Protein AF-A0A2E0HHH0-F1 (afdb_monomer_lite)

Radius of gyration: 17.57 Å; chains: 1; bounding box: 39×34×42 Å

Structure (mmCIF, N/CA/C/O backbone):
data_AF-A0A2E0HHH0-F1
#
_entry.id   AF-A0A2E0HHH0-F1
#
loop_
_atom_site.group_PDB
_atom_site.id
_atom_site.type_symbol
_atom_site.label_atom_id
_atom_site.label_alt_id
_atom_site.label_comp_id
_atom_site.label_asym_id
_atom_site.label_entity_id
_atom_site.label_seq_id
_atom_site.pdbx_PDB_ins_code
_atom_site.Cartn_x
_atom_site.Cartn_y
_atom_site.Cartn_z
_atom_site.occupancy
_atom_site.B_iso_or_equiv
_atom_site.auth_seq_id
_atom_site.auth_comp_id
_atom_site.auth_asym_id
_atom_site.auth_atom_id
_atom_site.pdbx_PDB_model_num
ATOM 1 N N . GLU A 1 1 ? 14.473 8.923 6.975 1.00 73.69 1 GLU A N 1
ATOM 2 C CA . GLU A 1 1 ? 15.180 7.651 6.717 1.00 73.69 1 GLU A CA 1
ATOM 3 C C . GLU A 1 1 ? 14.341 6.555 6.055 1.00 73.69 1 GLU A C 1
ATOM 5 O O . GLU A 1 1 ? 14.659 6.201 4.928 1.00 73.69 1 GLU A O 1
ATOM 10 N N . ALA A 1 2 ? 13.250 6.058 6.657 1.00 80.44 2 ALA A N 1
ATOM 11 C CA . ALA A 1 2 ? 12.485 4.911 6.126 1.00 80.44 2 ALA A CA 1
ATOM 12 C C . ALA A 1 2 ? 11.976 5.072 4.674 1.00 80.44 2 ALA A C 1
ATOM 14 O O . ALA A 1 2 ? 12.093 4.146 3.876 1.00 80.44 2 ALA A O 1
ATOM 15 N N . TYR A 1 3 ? 11.497 6.266 4.296 1.00 87.44 3 TYR A N 1
ATOM 16 C CA . TYR A 1 3 ? 11.113 6.571 2.907 1.00 87.44 3 TYR A CA 1
ATOM 17 C C . TYR A 1 3 ? 12.287 6.393 1.936 1.00 87.44 3 TYR A C 1
ATOM 19 O O . TYR A 1 3 ? 12.158 5.776 0.882 1.00 87.44 3 TYR A O 1
ATOM 27 N N . HIS A 1 4 ? 13.459 6.924 2.299 1.00 86.19 4 HIS A N 1
ATOM 28 C CA . HIS A 1 4 ? 14.655 6.817 1.469 1.00 86.19 4 HIS A CA 1
ATOM 29 C C . HIS A 1 4 ? 15.150 5.372 1.381 1.00 86.19 4 HIS A C 1
ATOM 31 O O . HIS A 1 4 ? 15.628 4.971 0.324 1.00 86.19 4 HIS A O 1
ATOM 37 N N . GLN A 1 5 ? 14.992 4.580 2.444 1.00 85.75 5 GLN A N 1
ATOM 38 C CA . GLN A 1 5 ? 15.298 3.149 2.427 1.00 85.75 5 GLN A CA 1
ATOM 39 C C . GLN A 1 5 ? 14.367 2.380 1.482 1.00 85.75 5 GLN A C 1
ATOM 41 O O . GLN A 1 5 ? 14.869 1.647 0.634 1.00 85.75 5 GLN A O 1
ATOM 46 N N . LEU A 1 6 ? 13.050 2.613 1.551 1.00 85.88 6 LEU A N 1
ATOM 47 C CA . LEU A 1 6 ? 12.073 2.030 0.621 1.00 85.88 6 LEU A CA 1
ATOM 48 C C . LEU A 1 6 ? 12.403 2.391 -0.829 1.00 85.88 6 LEU A C 1
ATOM 50 O O . LEU A 1 6 ? 12.555 1.520 -1.684 1.00 85.88 6 LEU A O 1
ATOM 54 N N . ARG A 1 7 ? 12.605 3.683 -1.101 1.00 86.12 7 ARG A N 1
ATOM 55 C CA . ARG A 1 7 ? 12.937 4.160 -2.446 1.00 86.12 7 ARG A CA 1
ATOM 56 C C . ARG A 1 7 ? 14.227 3.527 -2.976 1.00 86.12 7 ARG A C 1
ATOM 58 O O . ARG A 1 7 ? 14.291 3.161 -4.147 1.00 86.12 7 ARG A O 1
ATOM 65 N N . ARG A 1 8 ? 15.253 3.383 -2.127 1.00 83.81 8 ARG A N 1
ATOM 66 C CA . ARG A 1 8 ? 16.510 2.704 -2.489 1.00 83.81 8 ARG A CA 1
ATOM 67 C C . ARG A 1 8 ? 16.299 1.218 -2.755 1.00 83.81 8 ARG A C 1
ATOM 69 O O . ARG A 1 8 ? 16.885 0.713 -3.707 1.00 83.81 8 ARG A O 1
ATOM 76 N N . ALA A 1 9 ? 15.473 0.544 -1.957 1.00 84.50 9 ALA A N 1
ATOM 77 C CA . ALA A 1 9 ? 15.140 -0.860 -2.164 1.00 84.50 9 ALA A CA 1
ATOM 78 C C . ALA A 1 9 ? 14.467 -1.064 -3.528 1.00 84.50 9 ALA A C 1
ATOM 80 O O . ALA A 1 9 ? 14.977 -1.849 -4.324 1.00 84.50 9 ALA A O 1
ATOM 81 N N . ILE A 1 10 ? 13.439 -0.267 -3.852 1.00 84.44 10 ILE A N 1
ATOM 82 C CA . ILE A 1 10 ? 12.758 -0.275 -5.162 1.00 84.44 10 ILE A CA 1
ATOM 83 C C . ILE A 1 10 ? 13.751 -0.029 -6.302 1.00 84.44 10 ILE A C 1
ATOM 85 O O . ILE A 1 10 ? 13.771 -0.774 -7.276 1.00 84.44 10 ILE A O 1
ATOM 89 N N . ALA A 1 11 ? 14.620 0.976 -6.168 1.00 79.31 11 ALA A N 1
ATOM 90 C CA . ALA A 1 11 ? 15.614 1.299 -7.192 1.00 79.31 11 ALA A CA 1
ATOM 91 C C . ALA A 1 11 ? 16.690 0.208 -7.382 1.00 79.31 11 ALA A C 1
ATOM 93 O O . ALA A 1 11 ? 17.357 0.181 -8.413 1.00 79.31 11 ALA A O 1
ATOM 94 N N . SER A 1 12 ? 16.888 -0.671 -6.393 1.00 75.94 12 SER A N 1
ATOM 95 C CA . SER A 1 12 ? 17.884 -1.752 -6.441 1.00 75.94 12 SER A CA 1
ATOM 96 C C . SER A 1 12 ? 17.355 -3.085 -6.984 1.00 75.94 12 SER A C 1
ATOM 98 O O . SER A 1 12 ? 18.155 -3.986 -7.261 1.00 75.94 12 SER A O 1
ATOM 100 N N . VAL A 1 13 ? 16.034 -3.209 -7.164 1.00 74.06 13 VAL A N 1
ATOM 101 C CA . VAL A 1 13 ? 15.379 -4.382 -7.765 1.00 74.06 13 VAL A CA 1
ATOM 102 C C . VAL A 1 13 ? 15.990 -4.657 -9.147 1.00 74.06 13 VAL A C 1
ATOM 104 O O . VAL A 1 13 ? 16.301 -3.734 -9.896 1.00 74.06 13 VAL A O 1
ATOM 107 N N . ASN A 1 14 ? 16.210 -5.934 -9.483 1.00 62.78 14 ASN A N 1
ATOM 108 C CA . ASN A 1 14 ? 16.956 -6.378 -10.676 1.00 62.78 14 ASN A CA 1
ATOM 109 C C . ASN A 1 14 ? 18.456 -6.001 -10.706 1.00 62.78 14 ASN A C 1
ATOM 111 O O . ASN A 1 14 ? 19.063 -5.857 -11.771 1.00 62.78 14 ASN A O 1
ATOM 115 N N . GLY A 1 15 ? 19.097 -5.892 -9.538 1.00 59.62 15 GLY A N 1
ATOM 116 C CA . GLY A 1 15 ? 20.560 -5.926 -9.417 1.00 59.62 15 GLY A CA 1
ATOM 117 C C . GLY A 1 15 ? 21.278 -4.703 -9.989 1.00 59.62 15 GLY A C 1
ATOM 118 O O . GLY A 1 15 ? 22.342 -4.852 -10.588 1.00 59.62 15 GLY A O 1
ATOM 119 N N . ASN A 1 16 ? 20.697 -3.503 -9.846 1.00 58.81 16 ASN A N 1
ATOM 120 C CA . ASN A 1 16 ? 21.202 -2.249 -10.434 1.00 58.81 16 ASN A CA 1
ATOM 121 C C . ASN A 1 16 ? 21.375 -2.279 -11.971 1.00 58.81 16 ASN A C 1
ATOM 123 O O . ASN A 1 16 ? 21.996 -1.370 -12.523 1.00 58.81 16 ASN A O 1
ATOM 127 N N . ARG A 1 17 ? 20.823 -3.277 -12.683 1.00 53.78 17 ARG A N 1
ATOM 128 C CA . ARG A 1 17 ? 20.927 -3.383 -14.155 1.00 53.78 17 ARG A CA 1
ATOM 129 C C . ARG A 1 17 ? 20.084 -2.348 -14.908 1.00 53.78 17 ARG A C 1
ATOM 131 O O . ARG A 1 17 ? 20.193 -2.251 -16.121 1.00 53.78 17 ARG A O 1
ATOM 138 N N . PHE A 1 18 ? 19.297 -1.552 -14.185 1.00 53.47 18 PHE A N 1
ATOM 139 C CA . PHE A 1 18 ? 18.477 -0.455 -14.702 1.00 53.47 18 PHE A CA 1
ATOM 140 C C . PHE A 1 18 ? 19.043 0.932 -14.372 1.00 53.47 18 PHE A C 1
ATOM 142 O O . PHE A 1 18 ? 18.317 1.910 -14.222 1.00 53.47 18 PHE A O 1
ATOM 149 N N . ARG A 1 19 ? 20.368 1.051 -14.275 1.00 57.09 19 ARG A N 1
ATOM 150 C CA . ARG A 1 19 ? 21.011 2.354 -14.451 1.00 57.09 19 ARG A CA 1
ATOM 151 C C . ARG A 1 19 ? 21.118 2.562 -15.950 1.00 57.09 19 ARG A C 1
ATOM 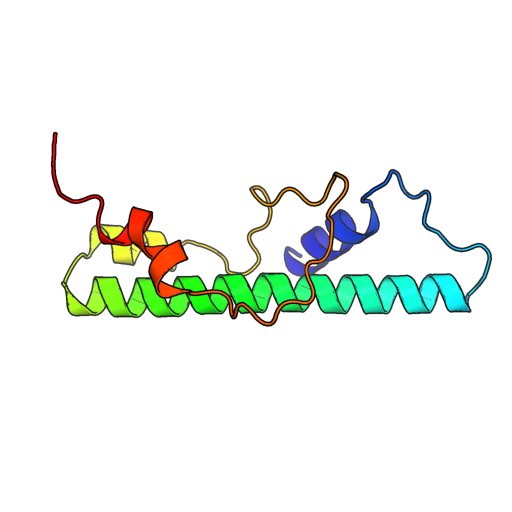153 O O . ARG A 1 19 ? 22.029 2.028 -16.572 1.00 57.09 19 ARG A O 1
ATOM 160 N N . GLY A 1 20 ? 20.114 3.226 -16.518 1.00 55.91 20 GLY A N 1
ATOM 161 C CA . GLY A 1 20 ? 20.135 3.627 -17.919 1.00 55.91 20 GLY A CA 1
ATOM 162 C C . GLY A 1 20 ? 21.473 4.260 -18.293 1.00 55.91 20 GLY A C 1
ATOM 163 O O . GLY A 1 20 ? 22.185 4.804 -17.446 1.00 55.91 20 GLY A O 1
ATOM 164 N N . SER A 1 21 ? 21.833 4.148 -19.563 1.00 68.06 21 SER A N 1
ATOM 165 C CA . SER A 1 21 ? 23.118 4.649 -20.057 1.00 68.06 21 SER A CA 1
ATOM 166 C C . SER A 1 21 ? 23.111 6.175 -20.211 1.00 68.06 21 SER A C 1
ATOM 168 O O . SER A 1 21 ? 24.168 6.772 -20.405 1.00 68.06 21 SER A O 1
ATOM 170 N N . SER A 1 22 ? 21.928 6.801 -20.128 1.00 81.38 22 SER A N 1
ATOM 171 C CA . SER A 1 22 ? 21.710 8.239 -20.302 1.00 81.38 22 SER A CA 1
ATOM 172 C C . SER A 1 22 ? 21.088 8.923 -19.077 1.00 81.38 22 SER A C 1
ATOM 174 O O . SER A 1 22 ? 20.326 8.319 -18.317 1.00 81.38 22 SER A O 1
ATOM 176 N N . ASP A 1 23 ? 21.341 10.228 -18.940 1.00 84.06 23 ASP A N 1
ATOM 177 C CA . ASP A 1 23 ? 20.752 11.077 -17.891 1.00 84.06 23 ASP A CA 1
ATOM 178 C C . ASP A 1 23 ? 19.217 11.049 -17.903 1.00 84.06 23 ASP A C 1
ATOM 180 O O . ASP A 1 23 ? 18.576 11.056 -16.849 1.00 84.06 23 ASP A O 1
ATOM 184 N N . TYR A 1 24 ? 18.619 10.975 -19.097 1.00 86.69 24 TYR A N 1
ATOM 185 C CA . TYR A 1 24 ? 17.171 10.888 -19.263 1.00 86.69 24 TYR A CA 1
ATOM 186 C C . TYR A 1 24 ? 16.603 9.608 -18.644 1.00 86.69 24 TYR A C 1
ATOM 188 O O . TYR A 1 24 ? 15.662 9.669 -17.854 1.00 86.69 24 TYR A O 1
ATOM 196 N N . GLU A 1 25 ? 17.194 8.452 -18.949 1.00 82.44 25 GLU A N 1
ATOM 197 C CA . GLU A 1 25 ? 16.747 7.178 -18.383 1.00 82.44 25 GLU A CA 1
ATOM 198 C C . GLU A 1 25 ? 16.919 7.161 -16.861 1.00 82.44 25 GLU A C 1
ATOM 200 O O . GLU A 1 25 ? 16.022 6.717 -16.148 1.00 82.44 25 GLU A O 1
ATOM 205 N N . ILE A 1 26 ? 18.033 7.692 -16.345 1.00 82.25 26 ILE A N 1
ATOM 206 C CA . ILE A 1 26 ? 18.264 7.817 -14.898 1.00 82.25 26 ILE A CA 1
ATOM 207 C C . ILE A 1 26 ? 17.182 8.693 -14.246 1.00 82.25 26 ILE A C 1
ATOM 209 O O . ILE A 1 26 ? 16.680 8.358 -13.168 1.00 82.25 26 ILE A O 1
ATOM 213 N N . SER A 1 27 ? 16.799 9.807 -14.875 1.00 86.38 27 SER A N 1
ATOM 214 C CA . SER A 1 27 ? 15.722 10.677 -14.387 1.00 86.38 27 SER A CA 1
ATOM 215 C C . SER A 1 27 ? 14.368 9.964 -14.394 1.00 86.38 27 SER A C 1
ATOM 217 O O . SER A 1 27 ? 13.686 9.948 -13.367 1.00 86.38 27 SER A O 1
ATOM 219 N N . LEU A 1 28 ? 14.019 9.296 -15.496 1.00 87.25 28 LEU A N 1
ATOM 220 C CA . LEU A 1 28 ? 12.775 8.536 -15.621 1.00 87.25 28 LEU A CA 1
ATOM 221 C C . LEU A 1 28 ? 12.671 7.446 -14.546 1.00 87.25 28 LEU A C 1
ATOM 223 O O . LEU A 1 28 ? 11.660 7.350 -13.853 1.00 87.25 28 LEU A O 1
ATOM 227 N N . TRP A 1 29 ? 13.743 6.678 -14.340 1.00 83.50 29 TRP A N 1
ATOM 228 C CA . TRP A 1 29 ? 13.808 5.662 -13.287 1.00 83.50 29 TRP A CA 1
ATOM 229 C C . TRP A 1 29 ? 13.607 6.244 -11.892 1.00 83.50 29 TRP A C 1
ATOM 231 O O . TRP A 1 29 ? 12.891 5.666 -11.071 1.00 83.50 29 TRP A O 1
ATOM 241 N N . ASN A 1 30 ? 14.211 7.400 -11.615 1.00 85.12 30 ASN A N 1
ATOM 242 C CA . ASN A 1 30 ? 14.048 8.079 -10.336 1.00 85.12 30 ASN A CA 1
ATOM 243 C C . ASN A 1 30 ? 12.597 8.495 -10.080 1.00 85.12 30 ASN A C 1
ATOM 245 O O . ASN A 1 30 ? 12.133 8.341 -8.945 1.00 85.12 30 ASN A O 1
ATOM 249 N N . GLU A 1 31 ? 11.894 8.988 -11.099 1.00 90.31 31 GLU A N 1
ATOM 250 C CA . GLU A 1 31 ? 10.480 9.353 -10.991 1.00 90.31 31 GLU A CA 1
ATOM 251 C C . GLU A 1 31 ? 9.578 8.121 -10.856 1.00 90.31 31 GLU A C 1
ATOM 253 O O . GLU A 1 31 ? 8.709 8.104 -9.984 1.00 90.31 31 GLU A O 1
ATOM 258 N N . CYS A 1 32 ? 9.842 7.037 -11.592 1.00 87.94 32 CYS A N 1
ATOM 259 C CA . CYS A 1 32 ? 9.128 5.766 -11.420 1.00 87.94 32 CYS A CA 1
ATOM 260 C C . CYS A 1 32 ? 9.295 5.201 -10.000 1.00 87.94 32 CYS A C 1
ATOM 262 O O . CYS A 1 32 ? 8.316 4.811 -9.361 1.00 87.94 32 CYS A O 1
ATOM 264 N N . ALA A 1 33 ? 10.518 5.214 -9.458 1.00 88.00 33 ALA A N 1
ATOM 265 C CA . ALA A 1 33 ? 10.770 4.781 -8.085 1.00 88.00 33 ALA A CA 1
ATOM 266 C C . ALA A 1 33 ? 10.034 5.660 -7.060 1.00 88.00 33 ALA A C 1
ATOM 268 O O . ALA A 1 33 ? 9.508 5.141 -6.073 1.00 88.00 33 ALA A O 1
ATOM 269 N N . ARG A 1 34 ? 9.960 6.981 -7.284 1.00 90.56 34 ARG A N 1
ATOM 270 C CA . ARG A 1 34 ? 9.179 7.899 -6.433 1.00 90.56 34 ARG A CA 1
ATOM 271 C C . ARG A 1 34 ? 7.687 7.590 -6.498 1.00 90.56 34 ARG A C 1
ATOM 273 O O . ARG A 1 34 ? 7.051 7.529 -5.448 1.00 90.56 34 ARG A O 1
ATOM 280 N N . LEU A 1 35 ? 7.153 7.371 -7.699 1.00 92.94 35 LEU A N 1
ATOM 281 C CA . LEU A 1 35 ? 5.751 7.022 -7.909 1.00 92.94 35 LEU A CA 1
ATOM 282 C C . LEU A 1 35 ? 5.388 5.730 -7.169 1.00 92.94 35 LEU A C 1
ATOM 284 O O . LEU A 1 35 ? 4.457 5.737 -6.369 1.00 92.94 35 LEU A O 1
ATOM 288 N N . LEU A 1 36 ? 6.166 4.661 -7.360 1.00 90.75 36 LEU A N 1
ATOM 289 C CA . LEU A 1 36 ? 5.953 3.380 -6.677 1.00 90.75 36 LEU A CA 1
ATOM 290 C C . LEU A 1 36 ? 6.054 3.511 -5.156 1.00 90.75 36 LEU A C 1
ATOM 292 O O . LEU A 1 36 ? 5.215 2.979 -4.435 1.00 90.75 36 LEU A O 1
ATOM 296 N N . THR A 1 37 ? 7.040 4.266 -4.662 1.00 92.62 37 THR A N 1
ATOM 297 C CA . THR A 1 37 ? 7.184 4.527 -3.221 1.00 92.62 37 THR A CA 1
ATOM 298 C C . THR A 1 37 ? 5.922 5.186 -2.659 1.00 92.62 37 THR A C 1
ATOM 300 O O . THR A 1 37 ? 5.403 4.757 -1.630 1.00 92.62 37 THR A O 1
ATOM 303 N N . ASN A 1 38 ? 5.405 6.210 -3.342 1.00 94.44 38 ASN A N 1
ATOM 304 C CA . ASN A 1 38 ? 4.200 6.914 -2.911 1.00 94.44 38 ASN A CA 1
ATOM 305 C C . ASN A 1 38 ? 2.951 6.029 -3.009 1.00 94.44 38 ASN A C 1
ATOM 307 O O . ASN A 1 38 ? 2.106 6.095 -2.121 1.00 94.44 38 ASN A O 1
ATOM 311 N N . ALA A 1 39 ? 2.848 5.185 -4.039 1.00 92.81 39 ALA A N 1
ATOM 312 C CA . ALA A 1 39 ? 1.742 4.245 -4.200 1.00 92.81 39 ALA A CA 1
ATOM 313 C C . ALA A 1 39 ? 1.696 3.212 -3.061 1.00 92.81 39 ALA A C 1
ATOM 315 O O . ALA A 1 39 ? 0.631 2.987 -2.492 1.00 92.81 39 ALA A O 1
ATOM 316 N N . ILE A 1 40 ? 2.849 2.652 -2.670 1.00 92.88 40 ILE A N 1
ATOM 317 C CA . ILE A 1 40 ? 2.957 1.725 -1.530 1.00 92.88 40 ILE A CA 1
ATOM 318 C C . ILE A 1 40 ? 2.533 2.413 -0.230 1.00 92.88 40 ILE A C 1
ATOM 320 O O . ILE A 1 40 ? 1.724 1.873 0.519 1.00 92.88 40 ILE A O 1
ATOM 324 N N . ILE A 1 41 ? 3.046 3.620 0.027 1.00 94.62 41 ILE A N 1
ATOM 325 C CA . ILE A 1 41 ? 2.704 4.370 1.243 1.00 94.62 41 ILE A CA 1
ATOM 326 C C . ILE A 1 41 ? 1.210 4.684 1.277 1.00 94.62 41 ILE A C 1
ATOM 328 O O . ILE A 1 41 ? 0.573 4.488 2.307 1.00 94.62 41 ILE A O 1
ATOM 332 N N . TYR A 1 42 ? 0.643 5.132 0.155 1.00 94.50 42 TYR A N 1
ATOM 333 C CA . TYR A 1 42 ? -0.787 5.394 0.040 1.00 94.50 42 TYR A CA 1
ATOM 334 C C . TYR A 1 42 ? -1.615 4.142 0.339 1.00 94.50 42 TYR A C 1
ATOM 336 O O . TYR A 1 42 ? -2.525 4.198 1.166 1.00 94.50 42 TYR A O 1
ATOM 344 N N . PHE A 1 43 ? -1.270 3.013 -0.283 1.00 92.88 43 PHE A N 1
ATOM 345 C CA . PHE A 1 43 ? -1.961 1.743 -0.081 1.00 92.88 43 PHE A CA 1
ATOM 346 C C . PHE A 1 43 ? -1.912 1.299 1.387 1.00 92.88 43 PHE A C 1
ATOM 348 O O . PHE A 1 43 ? -2.953 1.049 1.996 1.00 92.88 43 PHE A O 1
ATOM 355 N N . ASN A 1 44 ? -0.723 1.309 1.995 1.00 94.00 44 ASN A N 1
ATOM 356 C CA . ASN A 1 44 ? -0.548 0.978 3.407 1.00 94.00 44 ASN A CA 1
ATOM 357 C C . ASN A 1 44 ? -1.351 1.920 4.316 1.00 94.00 44 ASN A C 1
ATOM 359 O O . ASN A 1 44 ? -2.064 1.463 5.207 1.00 94.00 44 ASN A O 1
ATOM 363 N N . SER A 1 45 ? -1.285 3.236 4.089 1.00 95.12 45 SER A N 1
ATOM 364 C CA . SER A 1 45 ? -2.068 4.218 4.849 1.00 95.12 45 SER A CA 1
ATOM 365 C C . SER A 1 45 ? -3.572 3.982 4.724 1.00 95.12 45 SER A C 1
ATOM 367 O O . SER A 1 45 ? -4.300 4.150 5.703 1.00 95.12 45 SER A O 1
ATOM 369 N N . MET A 1 46 ? -4.045 3.585 3.543 1.00 94.69 46 MET A N 1
ATOM 370 C CA . MET A 1 46 ? -5.456 3.324 3.274 1.00 94.69 46 MET A CA 1
ATOM 371 C C . MET A 1 46 ? -5.965 2.079 4.012 1.00 94.69 46 MET A C 1
ATOM 373 O O . MET A 1 46 ? -7.049 2.135 4.599 1.00 94.69 46 MET A O 1
ATOM 377 N N . ILE A 1 47 ? -5.175 1.001 4.037 1.00 94.06 47 ILE A N 1
ATOM 378 C CA . ILE A 1 47 ? -5.455 -0.214 4.820 1.00 94.06 47 ILE A CA 1
ATOM 379 C C . ILE A 1 47 ? -5.443 0.102 6.320 1.00 94.06 47 ILE A C 1
ATOM 381 O O . ILE A 1 47 ? -6.423 -0.157 7.016 1.00 94.06 47 ILE A O 1
ATOM 385 N N . LEU A 1 48 ? -4.376 0.738 6.816 1.00 95.06 48 LEU A N 1
ATOM 386 C CA . LEU A 1 48 ? -4.226 1.058 8.240 1.00 95.06 48 LEU A CA 1
ATOM 387 C C . LEU A 1 48 ? -5.332 1.989 8.746 1.00 95.06 48 LEU A C 1
ATOM 389 O O . LEU A 1 48 ? -5.853 1.782 9.837 1.0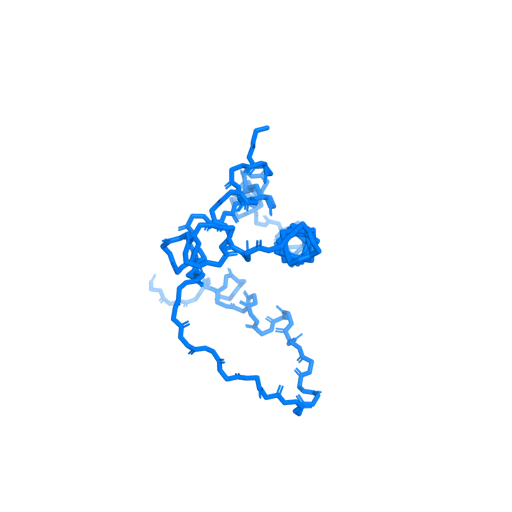0 95.06 48 LEU A O 1
ATOM 393 N N . THR A 1 49 ? -5.739 2.979 7.947 1.00 95.44 49 THR A N 1
ATOM 394 C CA . THR A 1 49 ? -6.848 3.881 8.304 1.00 95.44 49 THR A CA 1
ATOM 395 C C . THR A 1 49 ? -8.162 3.123 8.471 1.00 95.44 49 THR A C 1
ATOM 397 O O . THR A 1 49 ? -8.932 3.420 9.384 1.00 95.44 49 THR A O 1
ATOM 400 N N . ARG A 1 50 ? -8.442 2.155 7.593 1.00 95.00 50 ARG A N 1
ATOM 401 C CA . ARG A 1 50 ? -9.662 1.351 7.691 1.00 95.00 50 ARG A CA 1
ATOM 402 C C . ARG A 1 50 ? -9.616 0.373 8.858 1.00 95.00 50 ARG A C 1
ATOM 404 O O . ARG A 1 50 ? -10.594 0.310 9.594 1.00 95.00 50 ARG A O 1
ATOM 411 N N . LEU A 1 51 ? -8.494 -0.318 9.068 1.00 95.12 51 LEU A N 1
ATOM 412 C CA . LEU A 1 51 ? -8.303 -1.199 10.227 1.00 95.12 51 LEU A CA 1
ATOM 413 C C . LEU A 1 51 ? -8.485 -0.430 11.538 1.00 95.12 51 LEU A C 1
ATOM 415 O O . LEU A 1 51 ? -9.201 -0.886 12.422 1.00 95.12 51 LEU A O 1
ATOM 419 N N . LEU A 1 52 ? -7.916 0.776 11.631 1.00 95.56 52 LEU A N 1
ATOM 420 C CA . LEU A 1 52 ? -8.058 1.633 12.805 1.00 95.56 52 LEU A CA 1
ATOM 421 C C . LEU A 1 52 ? -9.530 1.966 13.080 1.00 95.56 52 LEU A C 1
ATOM 423 O O . LEU A 1 52 ? -10.001 1.758 14.192 1.00 95.56 52 LEU A O 1
ATOM 427 N N . ARG A 1 53 ? -10.277 2.395 12.053 1.00 95.50 53 ARG A N 1
ATOM 428 C CA . ARG A 1 53 ? -11.718 2.676 12.174 1.00 95.50 53 ARG A CA 1
ATOM 429 C C . ARG A 1 53 ? -12.538 1.438 12.529 1.00 95.50 53 ARG A C 1
ATOM 431 O O . ARG A 1 53 ? -13.484 1.547 13.301 1.00 95.50 53 ARG A O 1
ATOM 438 N N . HIS A 1 54 ? -12.198 0.285 11.957 1.00 94.75 54 HIS A N 1
ATOM 439 C CA . HIS A 1 54 ? -12.886 -0.973 12.227 1.00 94.75 54 HIS A CA 1
ATOM 440 C C . HIS A 1 54 ? -12.707 -1.390 13.692 1.00 94.75 54 HIS A C 1
ATOM 442 O O . HIS A 1 54 ?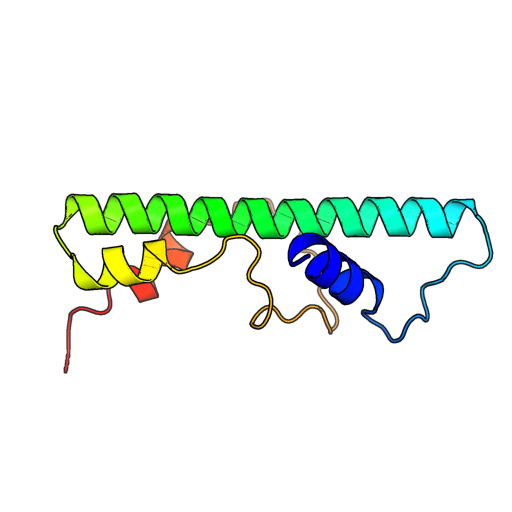 -13.701 -1.581 14.391 1.00 94.75 54 HIS A O 1
ATOM 448 N N . PHE A 1 55 ? -11.464 -1.446 14.184 1.00 95.62 55 PHE A N 1
ATOM 449 C CA . PHE A 1 55 ? -11.170 -1.847 15.564 1.00 95.62 55 PHE A CA 1
ATOM 450 C C . PHE A 1 55 ? -11.644 -0.825 16.603 1.00 95.62 55 PHE A C 1
ATOM 452 O O . PHE A 1 55 ? -12.133 -1.225 17.656 1.00 95.62 55 PHE A O 1
ATOM 459 N N . GLU A 1 56 ? -11.609 0.477 16.292 1.00 95.56 56 GLU A N 1
ATOM 460 C CA . GLU A 1 56 ? -12.271 1.501 17.117 1.00 95.56 56 GLU A CA 1
ATOM 461 C C . GLU A 1 56 ? -13.788 1.286 17.190 1.00 95.56 56 GLU A C 1
ATOM 463 O O . GLU A 1 56 ? -14.374 1.430 18.261 1.00 95.56 56 GLU A O 1
ATOM 468 N N . GLY A 1 57 ? -14.426 0.920 16.074 1.00 95.62 57 GLY A N 1
ATOM 469 C CA . GLY A 1 57 ? -15.872 0.706 16.001 1.00 95.62 57 GLY A CA 1
ATOM 470 C C . GLY A 1 57 ? -16.365 -0.519 16.775 1.00 95.62 57 GLY A C 1
ATOM 471 O O . GLY A 1 57 ? -17.453 -0.467 17.346 1.00 95.62 57 GLY A O 1
ATOM 472 N N . ILE A 1 58 ? -15.579 -1.600 16.816 1.00 95.44 58 ILE A N 1
ATOM 473 C CA . ILE A 1 58 ? -15.925 -2.827 17.557 1.00 95.44 58 ILE A CA 1
ATOM 474 C C . ILE A 1 58 ? -15.360 -2.862 18.987 1.00 95.44 58 ILE A C 1
ATOM 476 O O . ILE A 1 58 ? -15.690 -3.770 19.744 1.00 95.44 58 ILE A O 1
ATOM 480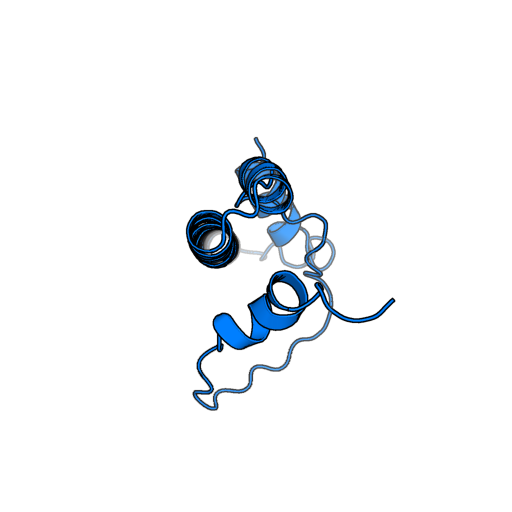 N N . GLY A 1 59 ? -14.530 -1.883 19.367 1.00 94.62 59 GLY A N 1
ATOM 481 C CA . GLY A 1 59 ? -13.918 -1.802 20.697 1.00 94.62 59 GLY A CA 1
ATOM 482 C C . GLY A 1 59 ? -12.768 -2.790 20.937 1.00 94.62 59 GLY A C 1
ATOM 483 O O . GLY A 1 59 ? -12.479 -3.112 22.086 1.00 94.62 59 GLY A O 1
ATOM 484 N N . ASP A 1 60 ? -12.112 -3.275 19.880 1.00 95.38 60 ASP A N 1
ATOM 485 C CA . ASP A 1 60 ? -10.959 -4.181 19.982 1.00 95.38 60 ASP A CA 1
ATOM 486 C C . ASP A 1 60 ? -9.677 -3.375 20.253 1.00 95.38 60 ASP A C 1
ATOM 488 O O . ASP A 1 60 ? -8.966 -2.941 19.340 1.00 95.38 60 ASP A O 1
ATOM 492 N N . GLU A 1 61 ? -9.404 -3.119 21.535 1.00 94.81 61 GLU A N 1
ATOM 493 C CA . GLU A 1 61 ? -8.258 -2.312 21.968 1.00 94.81 61 GLU A CA 1
ATOM 494 C C . GLU A 1 61 ? -6.902 -2.952 21.631 1.00 94.81 61 GLU A C 1
ATOM 496 O O . GLU A 1 61 ? -5.926 -2.231 21.394 1.00 94.81 61 GLU A O 1
ATOM 501 N N . GLU A 1 62 ? -6.832 -4.285 21.567 1.00 94.69 62 GLU A N 1
ATOM 502 C CA . GLU A 1 62 ? -5.602 -5.018 21.261 1.00 94.69 62 GLU A CA 1
ATOM 503 C C . GLU A 1 62 ? -5.200 -4.807 19.799 1.00 94.69 62 GLU A C 1
ATOM 505 O O . GLU A 1 62 ? -4.116 -4.274 19.515 1.00 94.69 62 GLU A O 1
ATOM 510 N N . LYS A 1 63 ? -6.092 -5.145 18.858 1.00 93.94 63 LYS A N 1
ATOM 511 C CA . LYS A 1 63 ? -5.823 -4.971 17.423 1.00 93.94 63 LYS A CA 1
ATOM 512 C C . LYS A 1 63 ? -5.690 -3.495 17.052 1.00 93.94 63 LYS A C 1
ATOM 514 O O . LYS A 1 63 ? -4.869 -3.141 16.194 1.00 93.94 63 LYS A O 1
ATOM 519 N N . LEU A 1 64 ? -6.414 -2.606 17.735 1.00 95.06 64 LEU A N 1
ATOM 520 C CA . LEU A 1 64 ? -6.237 -1.160 17.603 1.00 95.06 64 LEU A CA 1
ATOM 521 C C . LEU A 1 64 ? -4.832 -0.711 18.036 1.00 95.06 64 LEU A C 1
ATOM 523 O O . LEU A 1 64 ? -4.194 0.087 17.340 1.00 95.06 64 LEU A O 1
ATOM 527 N N . GLY A 1 65 ? -4.339 -1.224 19.165 1.00 95.50 65 GLY A N 1
ATOM 528 C CA . GLY A 1 65 ? -2.996 -0.952 19.672 1.00 95.50 65 GLY A CA 1
ATOM 529 C C . GLY A 1 65 ? -1.908 -1.381 18.689 1.00 95.50 65 GLY A C 1
ATOM 530 O O . GLY A 1 65 ? -1.007 -0.593 18.394 1.00 95.50 65 GLY A O 1
ATOM 531 N N . ILE A 1 66 ? -2.036 -2.582 18.117 1.00 93.88 66 ILE A N 1
ATOM 532 C CA . ILE A 1 66 ? -1.118 -3.095 17.088 1.00 93.88 66 ILE A CA 1
ATOM 533 C C . ILE A 1 66 ? -1.158 -2.201 1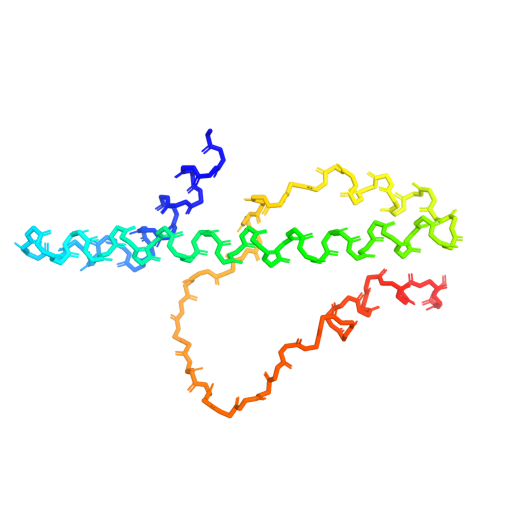5.845 1.00 93.88 66 ILE A C 1
ATOM 535 O O . ILE A 1 66 ? -0.112 -1.746 15.380 1.00 93.88 66 ILE A O 1
ATOM 539 N N . THR A 1 67 ? -2.353 -1.879 15.340 1.00 93.75 67 THR A N 1
ATOM 540 C CA . THR A 1 67 ? -2.526 -1.060 14.125 1.00 93.75 67 THR A CA 1
ATOM 541 C C . THR A 1 67 ? -1.840 0.305 14.254 1.00 93.75 67 THR A C 1
ATOM 543 O O . THR A 1 67 ? -1.205 0.766 13.306 1.00 93.75 67 THR A O 1
ATOM 546 N N . LYS A 1 68 ? -1.886 0.927 15.441 1.00 93.44 68 LYS A N 1
ATOM 547 C CA . LYS A 1 68 ? -1.219 2.213 15.731 1.00 93.44 68 LYS A CA 1
ATOM 548 C C . LYS A 1 68 ? 0.313 2.143 15.697 1.00 93.44 68 LYS A C 1
ATOM 550 O O . LYS A 1 68 ? 0.954 3.177 15.518 1.00 93.44 68 LYS A O 1
ATOM 555 N N . GLN A 1 69 ? 0.904 0.962 15.874 1.00 93.69 69 GLN A N 1
ATOM 556 C CA . GLN A 1 69 ? 2.358 0.769 15.843 1.00 93.69 69 GLN A CA 1
ATOM 557 C C . GLN A 1 69 ? 2.894 0.500 14.431 1.00 93.69 69 GLN A C 1
ATOM 559 O O . GLN A 1 69 ? 4.091 0.667 14.183 1.00 93.69 69 GLN A O 1
ATOM 564 N N . VAL A 1 70 ? 2.033 0.096 13.492 1.00 92.31 70 VAL A N 1
ATOM 565 C CA . VAL A 1 70 ? 2.456 -0.222 12.126 1.00 92.31 70 VAL A CA 1
ATOM 566 C C . VAL A 1 70 ? 2.740 1.059 11.347 1.00 92.31 70 VAL A C 1
ATOM 568 O O . VAL A 1 70 ? 1.919 1.970 11.253 1.00 92.31 70 VAL A O 1
ATOM 571 N N . SER A 1 71 ? 3.924 1.126 10.739 1.00 92.06 71 SER A N 1
ATOM 572 C CA . SER A 1 71 ? 4.294 2.255 9.888 1.00 92.06 71 SER A CA 1
ATOM 573 C C . SER A 1 71 ? 3.674 2.122 8.492 1.00 92.06 71 SER A C 1
ATOM 575 O O . SER A 1 71 ? 3.850 1.081 7.858 1.00 92.06 71 SER A O 1
ATOM 577 N N . PRO A 1 72 ? 3.086 3.189 7.921 1.00 92.38 72 PRO A N 1
ATOM 578 C CA . PRO A 1 72 ? 2.646 3.180 6.525 1.00 92.38 72 PRO A CA 1
ATOM 579 C C . PRO A 1 72 ? 3.814 3.067 5.533 1.00 92.38 72 PRO A C 1
ATOM 581 O O . PRO A 1 72 ? 3.621 2.725 4.372 1.00 92.38 72 PRO A O 1
ATOM 584 N N . VAL A 1 73 ? 5.047 3.324 5.978 1.00 93.12 73 VAL A N 1
ATOM 585 C CA . VAL A 1 73 ? 6.258 3.179 5.158 1.00 93.12 73 VAL A CA 1
ATOM 586 C C . VAL A 1 73 ? 6.842 1.764 5.274 1.00 93.12 73 VAL A C 1
ATOM 588 O O . VAL A 1 73 ? 7.867 1.485 4.665 1.00 93.12 73 VAL A O 1
ATOM 591 N N . ALA A 1 74 ? 6.234 0.852 6.041 1.00 89.19 74 ALA A N 1
ATOM 592 C CA . ALA A 1 74 ? 6.723 -0.516 6.174 1.00 89.19 74 ALA A CA 1
ATOM 593 C C . ALA A 1 74 ? 6.667 -1.263 4.831 1.00 89.19 74 ALA A C 1
ATOM 595 O O . ALA A 1 74 ? 5.640 -1.301 4.159 1.00 89.19 74 ALA A O 1
ATOM 596 N N . TRP A 1 75 ? 7.792 -1.867 4.447 1.00 86.50 75 TRP A N 1
ATOM 597 C CA . TRP A 1 75 ? 7.947 -2.542 3.154 1.00 86.50 75 TRP A CA 1
ATOM 598 C C . TRP A 1 75 ? 8.682 -3.878 3.237 1.00 86.50 75 TRP A C 1
ATOM 600 O O . TRP A 1 75 ? 8.847 -4.548 2.226 1.00 86.50 75 TRP A O 1
ATOM 610 N N . HIS A 1 76 ? 9.118 -4.281 4.432 1.00 82.31 76 HIS A N 1
ATOM 611 C CA . HIS A 1 76 ? 9.960 -5.466 4.617 1.00 82.31 76 HIS A CA 1
ATOM 612 C C . HIS A 1 76 ? 9.285 -6.768 4.150 1.00 82.31 76 HIS A C 1
ATOM 614 O O . HIS A 1 76 ? 9.967 -7.702 3.749 1.00 82.31 76 HIS A O 1
ATOM 620 N N . ASN A 1 77 ? 7.948 -6.796 4.154 1.00 83.38 77 ASN A N 1
ATOM 621 C CA . ASN A 1 77 ? 7.137 -7.943 3.743 1.00 83.38 77 ASN A CA 1
ATOM 622 C C . ASN A 1 77 ? 6.620 -7.834 2.294 1.00 83.38 77 ASN A C 1
ATOM 624 O O . ASN A 1 77 ? 5.843 -8.680 1.860 1.00 83.38 77 ASN A O 1
ATOM 628 N N . ILE A 1 78 ? 7.009 -6.796 1.543 1.00 86.19 78 ILE A N 1
ATOM 629 C CA . ILE A 1 78 ? 6.578 -6.599 0.153 1.00 86.19 78 ILE A CA 1
ATOM 630 C C . ILE A 1 78 ? 7.615 -7.232 -0.775 1.00 86.19 78 ILE A C 1
ATOM 632 O O . ILE A 1 78 ? 8.770 -6.804 -0.819 1.00 86.19 78 ILE A O 1
ATOM 636 N N . ASN A 1 79 ? 7.199 -8.226 -1.563 1.00 86.44 79 ASN A N 1
ATOM 637 C CA . ASN A 1 79 ? 8.048 -8.767 -2.616 1.00 86.44 79 ASN A CA 1
ATOM 638 C C . ASN A 1 79 ? 8.040 -7.826 -3.828 1.00 86.44 79 ASN A C 1
ATOM 640 O O . ASN A 1 79 ? 7.036 -7.699 -4.518 1.00 86.44 79 ASN A O 1
ATOM 644 N N . LEU A 1 80 ? 9.171 -7.170 -4.083 1.00 82.81 80 LEU A N 1
ATOM 645 C CA . LEU A 1 80 ? 9.358 -6.296 -5.246 1.00 82.81 80 LEU A CA 1
ATOM 646 C C . LEU A 1 80 ? 10.075 -6.997 -6.411 1.00 82.81 80 LEU A C 1
ATOM 648 O O . LEU A 1 80 ? 10.226 -6.411 -7.479 1.00 82.81 80 LEU A O 1
ATOM 652 N N . ASN A 1 81 ? 10.539 -8.234 -6.217 1.00 81.75 81 ASN A N 1
ATOM 653 C CA . ASN A 1 81 ? 11.213 -9.020 -7.248 1.00 81.75 81 ASN A CA 1
ATOM 654 C C . ASN A 1 81 ? 10.217 -9.934 -7.971 1.00 81.75 81 ASN A C 1
ATOM 656 O O . ASN A 1 81 ? 9.169 -10.282 -7.431 1.00 81.75 81 ASN A O 1
ATOM 660 N N . GLY A 1 82 ? 10.583 -10.372 -9.175 1.00 81.12 82 GLY A N 1
ATOM 661 C CA . GLY A 1 82 ? 9.797 -11.310 -9.976 1.00 81.12 82 GLY A CA 1
ATOM 662 C C . GLY A 1 82 ? 9.264 -10.698 -11.268 1.00 81.12 82 GLY A C 1
ATOM 663 O O . GLY A 1 82 ? 9.585 -9.564 -11.625 1.00 81.12 82 GLY A O 1
ATOM 664 N N . THR A 1 83 ? 8.470 -11.487 -11.986 1.00 79.88 83 THR A N 1
ATOM 665 C CA . THR A 1 83 ? 7.801 -11.076 -13.221 1.00 79.88 83 THR A CA 1
ATOM 666 C C . THR A 1 83 ? 6.317 -10.932 -12.933 1.00 79.88 83 THR A C 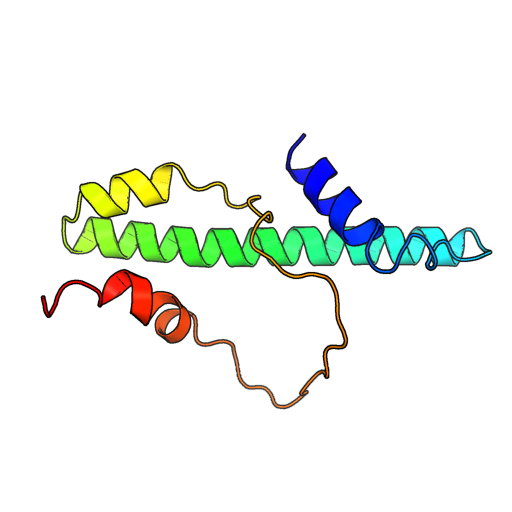1
ATOM 668 O O . THR A 1 83 ? 5.666 -11.902 -12.559 1.00 79.88 83 THR A O 1
ATOM 671 N N . TYR A 1 84 ? 5.803 -9.718 -13.108 1.00 80.12 84 TYR A N 1
ATOM 672 C CA . TYR A 1 84 ? 4.395 -9.395 -12.917 1.00 80.12 84 TYR A CA 1
ATOM 673 C C . TYR A 1 84 ? 3.764 -9.145 -14.282 1.00 80.12 84 TYR A C 1
ATOM 675 O O . TYR A 1 84 ? 4.294 -8.372 -15.083 1.00 80.12 84 TYR A O 1
ATOM 683 N N . SER A 1 85 ? 2.646 -9.809 -14.549 1.00 79.44 85 SER A N 1
ATOM 684 C CA . SER A 1 85 ? 1.804 -9.508 -15.702 1.00 79.44 85 SER A CA 1
ATOM 685 C C . SER A 1 85 ? 0.762 -8.486 -15.277 1.00 79.44 85 SER A C 1
ATOM 687 O O . SER A 1 85 ? 0.107 -8.662 -14.253 1.00 79.44 85 SER A O 1
ATOM 689 N N . PHE A 1 86 ? 0.628 -7.412 -16.049 1.00 76.00 86 PHE A N 1
ATOM 690 C CA . PHE A 1 86 ? -0.451 -6.458 -15.847 1.00 76.00 86 PHE A CA 1
ATOM 691 C C . PHE A 1 86 ? -1.693 -6.990 -16.540 1.00 76.00 86 PHE A C 1
ATOM 693 O O . PHE A 1 86 ? -1.688 -7.189 -17.756 1.00 76.00 86 PHE A O 1
ATOM 700 N N . ASP A 1 87 ? -2.731 -7.222 -15.750 1.00 76.00 87 ASP A N 1
ATOM 701 C CA . ASP A 1 87 ? -4.079 -7.307 -16.272 1.00 76.00 87 ASP A CA 1
ATOM 702 C C . ASP A 1 87 ? -4.641 -5.883 -16.350 1.00 76.00 87 ASP A C 1
ATOM 704 O O . ASP A 1 87 ? -4.532 -5.107 -15.397 1.00 76.00 87 ASP A O 1
ATOM 708 N N . PHE A 1 88 ? -5.155 -5.514 -17.520 1.00 69.75 88 PHE A N 1
ATOM 709 C CA . PHE A 1 88 ? -5.750 -4.199 -17.763 1.00 69.75 88 PHE A CA 1
ATOM 710 C C . PHE A 1 88 ? -7.273 -4.223 -17.612 1.00 69.75 88 PHE A C 1
ATOM 712 O O . PHE A 1 88 ? -7.916 -3.183 -17.788 1.00 69.75 88 PHE A O 1
ATOM 719 N N . GLU A 1 89 ? -7.861 -5.379 -17.292 1.00 76.62 89 GLU A N 1
ATOM 720 C CA . GLU A 1 89 ? -9.244 -5.427 -16.845 1.00 76.62 89 GLU A CA 1
ATOM 721 C C . GLU A 1 89 ? -9.387 -4.587 -15.569 1.00 76.62 89 GLU A C 1
ATOM 723 O O . GLU A 1 89 ? -8.608 -4.702 -14.622 1.00 76.62 89 GLU A O 1
ATOM 728 N N . GLN A 1 90 ? -10.361 -3.673 -15.565 1.00 62.53 90 GLN A N 1
ATOM 729 C CA . GLN A 1 90 ? -10.575 -2.696 -14.492 1.00 62.53 90 GLN A CA 1
ATOM 730 C C . GLN A 1 90 ? -11.210 -3.328 -13.246 1.00 62.53 90 GLN A C 1
ATOM 732 O O . GLN A 1 90 ? -12.221 -2.846 -12.734 1.00 62.53 90 GLN A O 1
ATOM 737 N N . ASN A 1 91 ? -10.617 -4.400 -12.735 1.00 71.75 91 ASN A N 1
ATOM 738 C CA . ASN A 1 91 ? -10.982 -4.942 -11.439 1.00 71.75 91 ASN A CA 1
ATOM 739 C C . ASN A 1 91 ? -10.351 -4.042 -10.377 1.00 71.75 91 ASN A C 1
ATOM 741 O O . ASN A 1 91 ? -9.167 -4.144 -10.051 1.00 71.75 91 ASN A O 1
ATOM 745 N N . LEU A 1 92 ? -11.143 -3.079 -9.900 1.00 77.44 92 LEU A N 1
ATOM 746 C CA . LEU A 1 92 ? -10.762 -2.244 -8.769 1.00 77.44 92 LEU A CA 1
ATOM 747 C C . LEU A 1 92 ? -10.404 -3.149 -7.592 1.00 77.44 92 LEU A C 1
ATOM 749 O O . LEU A 1 92 ? -11.126 -4.092 -7.283 1.00 77.44 92 LEU A O 1
ATOM 753 N N . ILE A 1 93 ? -9.287 -2.839 -6.938 1.00 82.62 93 ILE A N 1
ATOM 754 C CA . ILE A 1 93 ? -8.852 -3.562 -5.748 1.00 82.62 93 ILE A CA 1
ATOM 755 C C . ILE A 1 93 ? -9.927 -3.401 -4.666 1.00 82.62 93 ILE A C 1
ATOM 757 O O . ILE A 1 93 ? -10.168 -2.281 -4.201 1.00 82.62 93 ILE A O 1
ATOM 761 N N . ASP A 1 94 ? -10.548 -4.507 -4.253 1.00 88.81 94 ASP A N 1
ATOM 762 C CA . ASP A 1 94 ? -11.460 -4.520 -3.113 1.00 88.81 94 ASP A CA 1
ATOM 763 C C . ASP A 1 94 ? -10.646 -4.508 -1.813 1.00 88.81 94 ASP A C 1
ATOM 765 O O . ASP A 1 94 ? -10.033 -5.491 -1.396 1.00 88.81 94 ASP A O 1
ATOM 769 N N . ILE A 1 95 ? -10.607 -3.337 -1.183 1.00 89.06 95 ILE A N 1
ATOM 770 C CA . ILE A 1 95 ? -9.860 -3.130 0.056 1.00 89.06 95 ILE A CA 1
ATOM 771 C C . ILE A 1 95 ? -10.483 -3.899 1.227 1.00 89.06 95 ILE A C 1
ATOM 773 O O . ILE A 1 95 ? -9.748 -4.349 2.106 1.00 89.06 95 ILE A O 1
ATOM 777 N N . GLU A 1 96 ? -11.805 -4.064 1.245 1.00 88.94 96 GLU A N 1
ATOM 778 C CA . GLU A 1 96 ? -12.488 -4.790 2.319 1.00 88.94 96 GLU A CA 1
ATOM 779 C C . GLU A 1 96 ? -12.194 -6.291 2.212 1.00 88.94 96 GLU A C 1
ATOM 781 O O . GLU A 1 96 ? -11.926 -6.941 3.221 1.00 88.94 96 GLU A O 1
ATOM 786 N N . GLU A 1 97 ? -12.142 -6.835 0.990 1.00 90.81 97 GLU A N 1
ATOM 787 C CA . GLU A 1 97 ? -11.723 -8.223 0.761 1.00 90.81 97 GLU A CA 1
ATOM 788 C C . GLU A 1 97 ? -10.292 -8.483 1.252 1.00 90.81 97 GLU A C 1
ATOM 790 O O . GLU A 1 97 ? -10.045 -9.481 1.929 1.00 90.81 97 GLU A O 1
ATOM 795 N N . ILE A 1 98 ? -9.359 -7.563 0.986 1.00 90.38 98 ILE A N 1
ATOM 796 C CA . ILE A 1 98 ? -7.968 -7.673 1.459 1.00 90.38 98 ILE A CA 1
ATOM 797 C C . ILE A 1 98 ? -7.885 -7.647 2.988 1.00 90.38 98 ILE A C 1
ATOM 799 O O . ILE A 1 98 ? -7.036 -8.318 3.575 1.00 90.38 98 ILE A O 1
ATOM 803 N N . MET A 1 99 ? -8.734 -6.855 3.641 1.00 91.44 99 MET A N 1
ATOM 804 C CA . MET A 1 99 ? -8.736 -6.727 5.098 1.00 91.44 99 MET A CA 1
ATOM 805 C C . MET A 1 99 ? -9.417 -7.894 5.809 1.00 91.44 99 MET A C 1
ATOM 807 O O . MET A 1 99 ? -9.124 -8.120 6.985 1.00 91.44 99 MET A O 1
ATOM 811 N N . ARG A 1 100 ? -10.283 -8.637 5.111 1.00 92.25 100 ARG A N 1
ATOM 812 C CA . ARG A 1 100 ? -11.107 -9.714 5.667 1.00 92.25 100 ARG A CA 1
ATOM 813 C C . ARG A 1 100 ? -10.339 -10.680 6.582 1.00 92.25 100 ARG A C 1
ATOM 815 O O . ARG A 1 100 ? -10.790 -10.879 7.708 1.00 92.25 100 ARG A O 1
ATOM 822 N N . PRO A 1 101 ? -9.154 -11.203 6.201 1.00 91.62 101 PRO A N 1
ATOM 823 C CA . PRO A 1 101 ? -8.404 -12.133 7.048 1.00 91.62 101 PRO A CA 1
ATOM 824 C C . PRO A 1 101 ? -7.883 -11.516 8.352 1.00 91.62 101 PRO A C 1
ATOM 826 O O . PRO A 1 101 ? -7.452 -12.238 9.234 1.00 91.62 101 PRO A O 1
ATOM 829 N N . ILE A 1 102 ? -7.861 -10.189 8.479 1.00 90.81 102 ILE A N 1
ATOM 830 C CA . ILE A 1 102 ? -7.389 -9.483 9.680 1.00 90.81 102 ILE A CA 1
ATOM 831 C C . ILE A 1 102 ? -8.581 -9.135 10.585 1.00 90.81 102 ILE A C 1
ATOM 833 O O . ILE A 1 102 ? -8.484 -9.172 11.819 1.00 90.81 102 ILE A O 1
ATOM 837 N N . THR A 1 103 ? -9.714 -8.787 9.970 1.00 90.25 103 THR A N 1
ATOM 838 C CA . THR A 1 103 ? -10.933 -8.361 10.665 1.00 90.25 103 THR A CA 1
ATOM 839 C C . THR A 1 103 ? -11.797 -9.530 11.134 1.00 90.25 103 THR A C 1
ATOM 841 O O . THR A 1 103 ? -12.429 -9.412 12.178 1.00 90.25 103 THR A O 1
ATOM 844 N N . GLU A 1 104 ? -11.813 -10.655 10.414 1.00 83.56 104 GLU A N 1
ATOM 845 C CA . GLU A 1 104 ? -12.701 -11.798 10.697 1.00 83.56 104 GLU A CA 1
ATOM 846 C C . GLU A 1 104 ? -12.049 -12.934 11.502 1.00 83.56 104 GLU A C 1
ATOM 848 O O . GLU A 1 104 ? -12.752 -13.851 11.915 1.00 83.56 104 GLU A O 1
ATOM 853 N N . ASP A 1 105 ? -10.744 -12.865 11.792 1.00 61.56 105 ASP A N 1
ATOM 854 C CA . ASP A 1 105 ? -9.975 -13.913 12.497 1.00 61.56 105 ASP A CA 1
ATOM 855 C C . ASP A 1 105 ? -10.253 -13.942 14.021 1.00 61.56 105 ASP A C 1
ATOM 857 O O . ASP A 1 105 ? -9.357 -13.874 14.859 1.00 61.56 105 ASP A O 1
ATOM 861 N N . GLY A 1 106 ? -11.536 -13.935 14.390 1.00 54.69 106 GLY A N 1
ATOM 862 C CA . GLY A 1 106 ? -12.062 -14.010 15.754 1.00 54.69 106 GLY A CA 1
ATOM 863 C C . GLY A 1 106 ? -13.038 -15.173 15.968 1.00 54.69 106 GLY A C 1
ATOM 864 O O . GLY A 1 106 ? -13.820 -15.132 16.916 1.00 54.69 106 GLY A O 1
ATOM 865 N N . GLY A 1 107 ? -13.027 -16.190 15.101 1.00 51.75 107 GLY A N 1
ATOM 866 C CA . GLY A 1 107 ? -13.859 -17.388 15.231 1.00 51.75 107 GLY A CA 1
ATOM 867 C C . GLY A 1 107 ? -13.098 -18.654 14.840 1.00 51.75 107 GLY A C 1
ATOM 868 O O . GLY A 1 107 ? -12.588 -18.735 13.731 1.00 51.75 107 GLY A O 1
ATOM 869 N N . ASP A 1 108 ? -13.092 -19.622 15.758 1.00 43.25 108 ASP A N 1
ATOM 870 C CA . ASP A 1 108 ? -12.559 -20.991 15.671 1.00 43.25 108 ASP A CA 1
ATOM 871 C C . ASP A 1 108 ? -11.036 -21.179 15.819 1.00 43.25 108 ASP A C 1
ATOM 873 O O . ASP A 1 108 ? -10.344 -21.454 14.842 1.00 43.25 108 ASP A O 1
ATOM 877 N N . VAL A 1 109 ? -10.547 -21.158 17.074 1.00 35.25 109 VAL A N 1
ATOM 878 C CA . VAL A 1 109 ? -10.084 -22.374 17.800 1.00 35.25 109 VAL A CA 1
ATOM 879 C C . VAL A 1 109 ? -10.249 -22.207 19.312 1.00 35.25 109 VAL A C 1
ATOM 881 O O . VAL A 1 109 ? -9.856 -21.140 19.832 1.00 35.25 109 VAL A O 1
#

Secondary structure (DSSP, 8-state):
-HHHHHHHHHHHTTTTTT--SSHHHHHHHHHHHHHHHHHHHHHHHHHHHHHHHHHHHHT-HHHHHHHHHS-TT--TT----S--PPP-S-----HHHHHHHHHS--S--

Sequence (109 aa):
EAYHQLRRAIASVNGNRFRGSSDYEISLWNECARLLTNAIIYFNSMILTRLLRHFEGIGDEEKLGITKQVSPVAWHNINLNGTYSFDFEQNLIDIEEIMRPITEDGGDV

pLDDT: mean 83.97, std 12.82, range [35.25, 95.62]

Foldseek 3Di:
DLLVVQLVVLCCAPNVPQPDPDPVSVVVSSVVSVVVQVVQLVLLCVLLVVQLVLCVVVVVVPSNVVSVPDHSSDCPPPDSYDDDDDDPPPPDDDSCVVCCCVNVVPDDD